Protein AF-A0A962FT05-F1 (afdb_monomer)

Sequence (101 aa):
MASALKILAFLLVAAIGAFVTPFLAQIGLASGFIPTDAGNPLTRQLIFWLGGGGWWVWIVCALAALLFFFIESRLRLLFLSLPFIGPLLYGLGVLFFFQGG

pLDDT: mean 82.46, std 9.72, range [46.56, 93.19]

Secondary structure (DSSP, 8-state):
-HHHHHHHHHHHHHHHHHHHHHHHHHHHHHTTSS---TT-HHHHHHHIIIIITHHHHHHHHHHHHGGGGT--STTHHHHHHHHHHHHHHHHHHHHHHHH--

Structure (mmCIF, N/CA/C/O backbone):
data_AF-A0A962FT05-F1
#
_entry.id   AF-A0A962FT05-F1
#
loop_
_atom_site.group_PDB
_atom_site.id
_atom_site.type_symbol
_atom_site.label_atom_id
_atom_site.label_alt_id
_atom_site.label_comp_id
_atom_site.label_asym_id
_atom_site.label_entity_id
_atom_site.label_seq_id
_atom_site.pdbx_PDB_ins_code
_atom_site.Cartn_x
_atom_site.Cartn_y
_atom_site.Cartn_z
_atom_site.occupancy
_atom_site.B_iso_or_equiv
_atom_site.auth_seq_id
_atom_site.auth_comp_id
_atom_site.auth_asym_id
_atom_site.auth_atom_id
_atom_site.pdbx_PDB_model_num
ATOM 1 N N . MET A 1 1 ? -7.676 1.995 27.236 1.00 54.31 1 MET A N 1
ATOM 2 C CA . MET A 1 1 ? -6.532 1.313 26.579 1.00 54.31 1 MET A CA 1
ATOM 3 C C . MET A 1 1 ? -6.888 0.677 25.229 1.00 54.31 1 MET A C 1
ATOM 5 O O . MET A 1 1 ? -6.104 0.831 24.303 1.00 54.31 1 MET A O 1
ATOM 9 N N . ALA A 1 2 ? -8.061 0.049 25.050 1.00 61.34 2 ALA A N 1
ATOM 10 C CA . ALA A 1 2 ? -8.438 -0.609 23.785 1.00 61.34 2 ALA A CA 1
ATOM 11 C C . ALA A 1 2 ? -8.471 0.308 22.536 1.00 61.34 2 ALA A C 1
ATOM 13 O O . ALA A 1 2 ? -8.167 -0.148 21.437 1.00 61.34 2 ALA A O 1
ATOM 14 N N . SER A 1 3 ? -8.795 1.598 22.682 1.00 77.38 3 SER A N 1
ATOM 15 C CA . SER A 1 3 ? -8.860 2.538 21.548 1.00 77.38 3 SER A CA 1
ATOM 16 C C . SER A 1 3 ? -7.484 2.938 21.005 1.00 77.38 3 SER A C 1
ATOM 18 O O . SER A 1 3 ? -7.331 3.080 19.797 1.00 77.38 3 SER A O 1
ATOM 20 N N . ALA A 1 4 ? -6.466 3.047 21.866 1.00 84.88 4 ALA A N 1
ATOM 21 C CA . ALA A 1 4 ? -5.106 3.391 21.444 1.00 84.88 4 ALA A CA 1
ATOM 22 C C . ALA A 1 4 ? -4.500 2.299 20.552 1.00 84.88 4 ALA A C 1
ATOM 24 O O . ALA A 1 4 ? -3.879 2.596 19.538 1.00 84.88 4 ALA A O 1
ATOM 25 N N . LEU A 1 5 ? -4.758 1.030 20.881 1.00 87.00 5 LEU A N 1
ATOM 26 C CA . LEU A 1 5 ? -4.278 -0.111 20.102 1.00 87.00 5 LEU A CA 1
ATOM 27 C C . LEU A 1 5 ? -4.936 -0.183 18.712 1.00 87.00 5 LEU A C 1
ATOM 29 O O . LEU A 1 5 ? -4.272 -0.508 17.734 1.00 87.00 5 LEU A O 1
ATOM 33 N N . LYS A 1 6 ? -6.224 0.179 18.609 1.00 84.62 6 LYS A N 1
ATOM 34 C CA . LYS A 1 6 ? -6.941 0.286 17.324 1.00 84.62 6 LYS A CA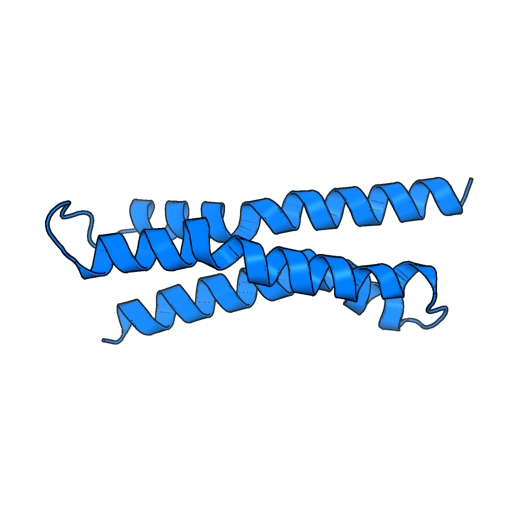 1
ATOM 35 C C . LYS A 1 6 ? -6.371 1.397 16.442 1.00 84.62 6 LYS A C 1
ATOM 37 O O . LYS A 1 6 ? -6.179 1.183 15.250 1.00 84.62 6 LYS A O 1
ATOM 42 N N . ILE A 1 7 ? -6.086 2.559 17.032 1.00 90.06 7 ILE A N 1
ATOM 43 C CA . ILE A 1 7 ? -5.469 3.688 16.324 1.00 90.06 7 ILE A CA 1
ATOM 44 C C . ILE A 1 7 ? -4.070 3.303 15.843 1.00 90.06 7 ILE A C 1
ATOM 46 O O . ILE A 1 7 ? -3.759 3.501 14.674 1.00 90.06 7 ILE A O 1
ATOM 50 N N . LEU A 1 8 ? -3.257 2.689 16.707 1.00 91.81 8 LEU A N 1
ATOM 51 C CA . LEU A 1 8 ? -1.918 2.224 16.347 1.00 91.81 8 LEU A CA 1
ATOM 52 C C . LEU A 1 8 ? -1.965 1.211 15.192 1.00 91.81 8 LEU A C 1
ATOM 54 O O . LEU A 1 8 ? -1.211 1.348 14.235 1.00 91.81 8 LEU A O 1
ATOM 58 N N . ALA A 1 9 ? -2.870 0.229 15.256 1.00 88.81 9 ALA A N 1
ATOM 59 C CA . ALA A 1 9 ? -3.037 -0.764 14.198 1.00 88.81 9 ALA A CA 1
ATOM 60 C C . ALA A 1 9 ? -3.441 -0.117 12.865 1.00 88.81 9 ALA A C 1
ATOM 62 O O . ALA A 1 9 ? -2.861 -0.437 11.831 1.00 88.81 9 ALA A O 1
ATOM 63 N N . PHE A 1 10 ? -4.389 0.825 12.888 1.00 91.44 10 PHE A N 1
ATOM 64 C CA . PHE A 1 10 ? -4.788 1.579 11.700 1.00 91.44 10 PHE A CA 1
ATOM 65 C C . PHE A 1 10 ? -3.622 2.379 11.113 1.00 91.44 10 PHE A C 1
ATOM 67 O O . PHE A 1 10 ? -3.345 2.260 9.923 1.00 91.44 10 PHE A O 1
ATOM 74 N N . LEU A 1 11 ? -2.911 3.151 11.943 1.00 91.81 11 LEU A N 1
ATOM 75 C CA . LEU A 1 11 ? -1.776 3.963 11.500 1.00 91.81 11 LEU A CA 1
ATOM 76 C C . LEU A 1 11 ? -0.662 3.099 10.912 1.00 91.81 11 LEU A C 1
ATOM 78 O O . LEU A 1 11 ? -0.095 3.457 9.886 1.00 91.81 11 LEU A O 1
ATOM 82 N N . LEU A 1 12 ? -0.376 1.951 11.527 1.00 92.56 12 LEU A N 1
ATOM 83 C CA . LEU A 1 12 ? 0.648 1.028 11.054 1.00 92.56 12 LEU A CA 1
ATOM 84 C C . LEU A 1 12 ? 0.271 0.426 9.696 1.00 92.56 12 LEU A C 1
ATOM 86 O O . LEU A 1 12 ? 1.087 0.444 8.778 1.00 92.56 12 LEU A O 1
ATOM 90 N N . VAL A 1 13 ? -0.968 -0.048 9.527 1.00 91.00 13 VAL A N 1
ATOM 91 C CA . VAL A 1 13 ? -1.405 -0.616 8.241 1.00 91.00 13 VAL A CA 1
ATOM 92 C C . VAL A 1 13 ? -1.511 0.460 7.158 1.00 91.00 13 VAL A C 1
ATOM 94 O O . VAL A 1 13 ? -1.093 0.222 6.027 1.00 91.00 13 VAL A O 1
ATOM 97 N N . ALA A 1 14 ? -1.994 1.658 7.495 1.00 89.62 14 ALA A N 1
ATOM 98 C CA . ALA A 1 14 ? -2.027 2.788 6.572 1.00 89.62 14 ALA A CA 1
ATOM 99 C C . ALA A 1 14 ? -0.614 3.216 6.146 1.00 89.62 14 ALA A C 1
ATOM 101 O O . ALA A 1 14 ? -0.387 3.437 4.957 1.00 89.62 14 ALA A O 1
ATOM 102 N N . ALA A 1 15 ? 0.340 3.278 7.080 1.00 90.00 15 ALA A N 1
ATOM 103 C CA . ALA A 1 15 ? 1.727 3.619 6.783 1.00 90.00 15 ALA A CA 1
ATOM 104 C C . ALA A 1 15 ? 2.379 2.572 5.874 1.00 90.00 15 ALA A C 1
ATOM 106 O O . ALA A 1 15 ? 2.934 2.939 4.845 1.00 90.00 15 ALA A O 1
ATOM 107 N N . ILE A 1 16 ? 2.256 1.277 6.193 1.00 90.62 16 ILE A N 1
ATOM 108 C CA . ILE A 1 16 ? 2.776 0.196 5.336 1.00 90.62 16 ILE A CA 1
ATOM 109 C C . ILE A 1 16 ? 2.135 0.271 3.947 1.00 90.62 16 ILE A C 1
ATOM 111 O O . ILE A 1 16 ? 2.840 0.213 2.942 1.00 90.62 16 ILE A O 1
ATOM 115 N N . GLY A 1 17 ? 0.814 0.460 3.897 1.00 88.00 17 GLY A N 1
ATOM 116 C CA . GLY A 1 17 ? 0.036 0.610 2.672 1.00 88.00 17 GLY A CA 1
ATOM 117 C C . GLY A 1 17 ? 0.557 1.689 1.723 1.00 88.00 17 GLY A C 1
ATOM 118 O O . GLY A 1 17 ? 0.602 1.471 0.514 1.00 88.00 17 GLY A O 1
ATOM 119 N N . ALA A 1 18 ? 1.015 2.822 2.266 1.00 88.44 18 ALA A N 1
ATOM 120 C CA . ALA A 1 18 ? 1.542 3.939 1.479 1.00 88.44 18 ALA A CA 1
ATOM 121 C C . ALA A 1 18 ? 2.824 3.574 0.710 1.00 88.44 18 ALA A C 1
ATOM 123 O O . ALA A 1 18 ? 3.093 4.125 -0.356 1.00 88.44 18 ALA A O 1
ATOM 124 N N . PHE A 1 19 ? 3.608 2.624 1.228 1.00 88.44 19 PHE A N 1
ATOM 125 C CA . PHE A 1 19 ? 4.857 2.185 0.607 1.00 88.44 19 PHE A CA 1
ATOM 126 C C . PHE A 1 19 ? 4.689 0.991 -0.333 1.00 88.44 19 PHE A C 1
ATOM 128 O O . PHE A 1 19 ? 5.639 0.652 -1.035 1.00 88.44 19 PHE A O 1
ATOM 135 N N . VAL A 1 20 ? 3.503 0.380 -0.413 1.00 89.56 20 VAL A N 1
ATOM 136 C CA . VAL A 1 20 ? 3.280 -0.815 -1.241 1.00 89.56 20 VAL A CA 1
ATOM 137 C C . VAL A 1 20 ? 3.520 -0.536 -2.725 1.00 89.56 20 VAL A C 1
ATOM 139 O O . VAL A 1 20 ? 4.289 -1.255 -3.361 1.00 89.56 20 VAL A O 1
ATOM 142 N N . THR A 1 21 ? 2.910 0.507 -3.296 1.00 86.00 21 THR A N 1
ATOM 143 C CA . THR A 1 21 ? 3.054 0.789 -4.735 1.00 86.00 21 THR A CA 1
ATOM 144 C C . THR A 1 21 ? 4.455 1.279 -5.123 1.00 86.00 21 THR A C 1
ATOM 146 O O . THR A 1 21 ? 4.981 0.760 -6.111 1.00 86.00 21 THR A O 1
ATOM 149 N N . PRO A 1 22 ? 5.139 2.160 -4.354 1.00 84.44 22 PRO A N 1
ATOM 150 C CA . PRO A 1 22 ? 6.551 2.457 -4.596 1.00 84.44 22 PRO A CA 1
ATOM 151 C C . PRO A 1 22 ? 7.444 1.218 -4.496 1.00 84.44 22 PRO A C 1
ATOM 153 O O . PRO A 1 22 ? 8.346 1.045 -5.312 1.00 84.44 22 PRO A O 1
ATOM 156 N N . PHE A 1 23 ? 7.196 0.342 -3.519 1.00 86.88 23 PHE A N 1
ATOM 157 C CA . PHE A 1 23 ? 7.995 -0.865 -3.326 1.00 86.88 23 PHE A CA 1
ATOM 158 C C . PHE A 1 23 ? 7.841 -1.847 -4.494 1.00 86.88 23 PHE A C 1
ATOM 160 O O . PHE A 1 23 ? 8.838 -2.366 -4.994 1.00 86.88 23 PHE A O 1
ATOM 167 N N . LEU A 1 24 ? 6.620 -2.035 -5.004 1.00 85.81 24 LEU A N 1
ATOM 168 C CA . LEU A 1 24 ? 6.374 -2.836 -6.208 1.00 85.81 24 LEU A CA 1
ATOM 169 C C . LEU A 1 24 ? 7.057 -2.259 -7.452 1.00 85.81 24 LEU A C 1
ATOM 171 O O . LEU A 1 24 ? 7.584 -3.024 -8.256 1.00 85.81 24 LEU A O 1
ATOM 175 N N . ALA A 1 25 ? 7.100 -0.932 -7.599 1.00 80.88 25 ALA A N 1
ATOM 176 C CA . ALA A 1 25 ? 7.839 -0.298 -8.690 1.00 80.88 25 ALA A CA 1
ATOM 177 C C . ALA A 1 25 ? 9.337 -0.627 -8.622 1.00 80.88 25 ALA A C 1
ATOM 179 O O . ALA A 1 25 ? 9.937 -0.986 -9.633 1.00 80.88 25 ALA A O 1
ATOM 180 N N . GLN A 1 26 ? 9.928 -0.563 -7.424 1.00 83.25 26 GLN A N 1
ATOM 181 C CA . GLN A 1 26 ? 11.334 -0.918 -7.215 1.00 83.25 26 GLN A CA 1
ATOM 182 C C . GLN A 1 26 ? 11.598 -2.398 -7.507 1.00 83.25 26 GLN A C 1
ATOM 184 O O . GLN A 1 26 ? 12.581 -2.721 -8.169 1.00 83.25 26 GLN A O 1
ATOM 189 N N . ILE A 1 27 ? 10.700 -3.297 -7.084 1.00 84.44 27 ILE A N 1
ATOM 190 C CA . ILE A 1 27 ? 10.794 -4.726 -7.416 1.00 84.44 27 ILE A CA 1
ATOM 191 C C . ILE A 1 27 ? 10.724 -4.933 -8.929 1.00 84.44 27 ILE A C 1
ATOM 193 O O . ILE A 1 27 ? 11.545 -5.666 -9.475 1.00 84.44 27 ILE A O 1
ATOM 197 N N . GLY A 1 28 ? 9.780 -4.292 -9.622 1.00 79.69 28 GLY A N 1
ATOM 198 C CA . GLY A 1 28 ? 9.645 -4.415 -11.074 1.00 79.69 28 GLY A CA 1
ATOM 199 C C . GLY A 1 28 ? 10.895 -3.943 -11.828 1.00 79.69 28 GLY A C 1
ATOM 200 O O . GLY A 1 28 ? 11.301 -4.575 -12.800 1.00 79.69 28 GLY A O 1
ATOM 201 N N . LEU A 1 29 ? 11.543 -2.875 -11.348 1.00 78.00 29 LEU A N 1
ATOM 202 C CA . LEU A 1 29 ? 12.785 -2.353 -11.925 1.00 78.00 29 LEU A CA 1
ATOM 203 C C . LEU A 1 29 ? 13.963 -3.296 -11.650 1.00 78.00 29 LEU A C 1
ATOM 205 O O . LEU A 1 29 ? 14.722 -3.616 -12.559 1.00 78.00 29 LEU A O 1
ATOM 209 N N . ALA A 1 30 ? 14.097 -3.777 -10.412 1.00 81.50 30 ALA A N 1
ATOM 210 C CA . ALA A 1 30 ? 15.194 -4.657 -10.006 1.00 81.50 30 ALA A CA 1
ATOM 211 C C . ALA A 1 30 ? 15.098 -6.067 -10.613 1.00 81.50 30 ALA A C 1
ATOM 213 O O . ALA A 1 30 ? 16.117 -6.692 -10.890 1.00 81.50 30 ALA A O 1
ATOM 214 N N . SER A 1 31 ? 13.881 -6.572 -10.822 1.00 80.88 31 SER A N 1
ATOM 215 C CA . SER A 1 31 ? 13.632 -7.892 -11.419 1.00 80.88 31 SER A CA 1
ATOM 216 C C . SER A 1 31 ? 13.734 -7.905 -12.947 1.00 80.88 31 SER A C 1
ATOM 218 O O . SER A 1 31 ? 13.634 -8.972 -13.546 1.00 80.88 31 SER A O 1
ATOM 220 N N . GLY A 1 32 ? 13.913 -6.742 -13.586 1.00 73.50 32 GLY A N 1
ATOM 221 C CA . GLY A 1 32 ? 13.916 -6.619 -15.045 1.00 73.50 32 GLY A CA 1
ATOM 222 C C . GLY A 1 32 ? 12.531 -6.763 -15.687 1.00 73.50 32 GLY A C 1
ATOM 223 O O . GLY A 1 32 ? 12.439 -6.839 -16.908 1.00 73.50 32 GLY A O 1
ATOM 224 N N . PHE A 1 33 ? 11.455 -6.780 -14.890 1.00 71.88 33 PHE A N 1
ATOM 225 C CA . PHE A 1 33 ? 10.073 -6.749 -15.389 1.00 71.88 33 PHE A CA 1
ATOM 226 C C . PHE A 1 33 ? 9.739 -5.429 -16.093 1.00 71.88 33 PHE A C 1
ATOM 228 O O . PHE A 1 33 ? 8.898 -5.401 -16.985 1.00 71.88 33 PHE A O 1
ATOM 235 N N . ILE A 1 34 ? 10.379 -4.334 -15.678 1.00 69.31 34 ILE A N 1
ATOM 236 C CA . ILE A 1 34 ? 10.217 -3.009 -16.275 1.00 69.31 34 ILE A CA 1
ATOM 237 C C . ILE A 1 34 ? 11.493 -2.692 -17.067 1.00 69.31 34 ILE A C 1
ATOM 239 O O . ILE A 1 34 ? 12.569 -2.671 -16.465 1.00 69.31 34 ILE A O 1
ATOM 243 N N . PRO A 1 35 ? 11.413 -2.399 -18.379 1.00 65.50 35 PRO A N 1
ATOM 244 C CA . PRO A 1 35 ? 12.589 -2.018 -19.155 1.00 65.50 35 PRO A CA 1
ATOM 245 C C . PRO A 1 35 ? 13.215 -0.740 -18.581 1.00 65.50 35 PRO A C 1
ATOM 247 O O . PRO A 1 35 ? 12.544 0.276 -18.400 1.00 65.50 35 PRO A O 1
ATOM 250 N N . THR A 1 36 ? 14.514 -0.782 -18.289 1.00 66.31 36 THR A N 1
ATOM 251 C CA . THR A 1 36 ? 15.264 0.322 -17.660 1.00 66.31 36 THR A CA 1
ATOM 252 C C . THR A 1 36 ? 15.768 1.371 -18.651 1.00 66.31 36 THR A C 1
ATOM 254 O O . THR A 1 36 ? 16.463 2.308 -18.258 1.00 66.31 36 THR A O 1
ATOM 257 N N . ASP A 1 37 ? 15.420 1.245 -19.932 1.00 69.44 37 ASP A N 1
ATOM 258 C CA . ASP A 1 37 ? 15.830 2.194 -20.960 1.00 69.44 37 ASP A CA 1
ATOM 259 C C . ASP A 1 37 ? 15.182 3.559 -20.699 1.00 69.44 37 ASP A C 1
ATOM 261 O O . ASP A 1 37 ? 13.989 3.766 -20.915 1.00 69.44 37 ASP A O 1
ATOM 265 N N . ALA A 1 38 ? 15.986 4.525 -20.247 1.00 57.12 38 ALA A N 1
ATOM 266 C CA . ALA A 1 38 ? 15.549 5.869 -19.847 1.00 57.12 38 ALA A CA 1
ATOM 267 C C . ALA A 1 38 ? 14.850 6.683 -20.966 1.00 57.12 38 ALA A C 1
ATOM 269 O O . ALA A 1 38 ? 14.255 7.741 -20.708 1.00 57.12 38 ALA A O 1
ATOM 270 N N . GLY A 1 39 ? 14.915 6.192 -22.209 1.00 61.91 39 GLY A N 1
ATOM 271 C CA . GLY A 1 39 ? 14.227 6.731 -23.380 1.00 61.91 39 GLY A CA 1
ATOM 272 C C . GLY A 1 39 ? 12.869 6.092 -23.686 1.00 61.91 39 GLY A C 1
ATOM 273 O O . GLY A 1 39 ? 12.158 6.613 -24.542 1.00 61.91 39 GLY A O 1
ATOM 274 N N . ASN A 1 40 ? 12.482 5.003 -23.013 1.00 70.69 40 ASN A N 1
ATOM 275 C CA . ASN A 1 40 ? 11.235 4.313 -23.318 1.00 70.69 40 ASN A CA 1
ATOM 276 C C . ASN A 1 40 ? 10.035 5.039 -22.664 1.00 70.69 40 ASN A C 1
ATOM 278 O O . ASN A 1 40 ? 9.975 5.160 -21.433 1.00 70.69 40 ASN A O 1
ATOM 282 N N . PRO A 1 41 ? 9.061 5.538 -23.452 1.00 73.12 41 PRO A N 1
ATOM 283 C CA . PRO 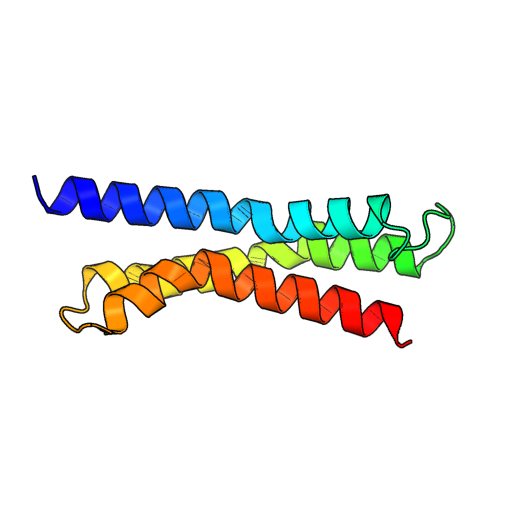A 1 41 ? 7.873 6.200 -22.915 1.00 73.12 41 PRO A CA 1
ATOM 284 C C . PRO A 1 41 ? 7.045 5.294 -21.986 1.00 73.12 41 PRO A C 1
ATOM 286 O O . PRO A 1 41 ? 6.427 5.811 -21.052 1.00 73.12 41 PRO A O 1
ATOM 289 N N . LEU A 1 42 ? 7.088 3.967 -22.172 1.00 72.19 42 LEU A N 1
ATOM 290 C CA . LEU A 1 42 ? 6.423 2.993 -21.295 1.00 72.19 42 LEU A CA 1
ATOM 291 C C . LEU A 1 42 ? 6.970 3.035 -19.866 1.00 72.19 42 LEU A C 1
ATOM 293 O O . LEU A 1 42 ? 6.198 3.113 -18.914 1.00 72.19 42 LEU A O 1
ATOM 297 N N . THR A 1 43 ? 8.292 3.077 -19.700 1.00 72.12 43 THR A N 1
ATOM 298 C CA . THR A 1 43 ? 8.945 3.128 -18.383 1.00 72.12 43 THR A CA 1
ATOM 299 C C . THR A 1 43 ? 8.560 4.391 -17.614 1.00 72.12 43 THR A C 1
ATOM 301 O O . THR A 1 43 ? 8.284 4.337 -16.415 1.00 72.12 43 THR A O 1
ATOM 304 N N . ARG A 1 44 ? 8.469 5.537 -18.305 1.00 76.06 44 ARG A N 1
ATOM 305 C CA . ARG A 1 44 ? 8.044 6.808 -17.690 1.00 76.06 44 ARG A CA 1
ATOM 306 C C . ARG A 1 44 ? 6.588 6.775 -17.246 1.00 76.06 44 ARG A C 1
ATOM 308 O O . ARG A 1 44 ? 6.284 7.229 -16.143 1.00 76.06 44 ARG A O 1
ATOM 315 N N . GLN A 1 45 ? 5.699 6.235 -18.080 1.00 78.44 45 GLN A N 1
ATOM 316 C CA . GLN A 1 45 ? 4.296 6.068 -17.706 1.00 78.44 45 GLN A CA 1
ATOM 317 C C . GLN A 1 45 ? 4.161 5.121 -16.516 1.00 78.44 45 GLN A C 1
ATOM 319 O O . GLN A 1 45 ? 3.439 5.425 -15.574 1.00 78.44 45 GLN A O 1
ATOM 324 N N . LEU A 1 46 ? 4.902 4.018 -16.498 1.00 75.06 46 LEU A N 1
ATOM 325 C CA . LEU A 1 46 ? 4.814 3.027 -15.436 1.00 75.06 46 LEU A CA 1
ATOM 326 C C . LEU A 1 46 ? 5.301 3.565 -14.078 1.00 75.06 46 LEU A C 1
ATOM 328 O O . LEU A 1 46 ? 4.632 3.369 -13.062 1.00 75.06 46 LEU A O 1
ATOM 332 N N . ILE A 1 47 ? 6.399 4.332 -14.061 1.00 76.88 47 ILE A N 1
ATOM 333 C CA . ILE A 1 47 ? 6.852 5.064 -12.864 1.00 76.88 47 ILE A CA 1
ATOM 334 C C . ILE A 1 47 ? 5.794 6.084 -12.420 1.00 76.88 47 ILE A C 1
ATOM 336 O O . ILE A 1 47 ? 5.541 6.226 -11.223 1.00 76.88 47 ILE A O 1
ATOM 340 N N . PHE A 1 48 ? 5.140 6.770 -13.362 1.00 81.69 48 PHE A N 1
ATOM 341 C CA . PHE A 1 48 ? 4.055 7.693 -13.039 1.00 81.69 48 PHE A CA 1
ATOM 342 C C . PHE A 1 48 ? 2.857 6.967 -12.410 1.00 81.69 48 PHE A C 1
ATOM 344 O O . PHE A 1 48 ? 2.374 7.417 -11.376 1.00 81.69 48 PHE A O 1
ATOM 351 N N . TRP A 1 49 ? 2.417 5.829 -12.957 1.00 78.81 49 TRP A N 1
ATOM 352 C CA . TRP A 1 49 ? 1.265 5.065 -12.458 1.00 78.81 49 TRP A CA 1
ATOM 353 C C . TRP A 1 49 ? 1.517 4.382 -11.107 1.00 78.81 49 TRP A C 1
ATOM 355 O O . TRP A 1 49 ? 0.617 4.382 -10.265 1.00 78.81 49 TRP A O 1
ATOM 365 N N . LEU A 1 50 ? 2.715 3.834 -10.868 1.00 77.94 50 LEU A N 1
ATOM 366 C CA . LEU A 1 50 ? 3.057 3.170 -9.599 1.00 77.94 50 LEU A CA 1
ATOM 367 C C . LEU A 1 50 ? 3.546 4.145 -8.518 1.00 77.94 50 LEU A C 1
ATOM 369 O O . LEU A 1 50 ? 3.256 3.956 -7.336 1.00 77.94 50 LEU A O 1
ATOM 373 N N . GLY A 1 51 ? 4.273 5.189 -8.918 1.00 71.38 51 GLY A N 1
ATOM 374 C CA . GLY A 1 51 ? 4.78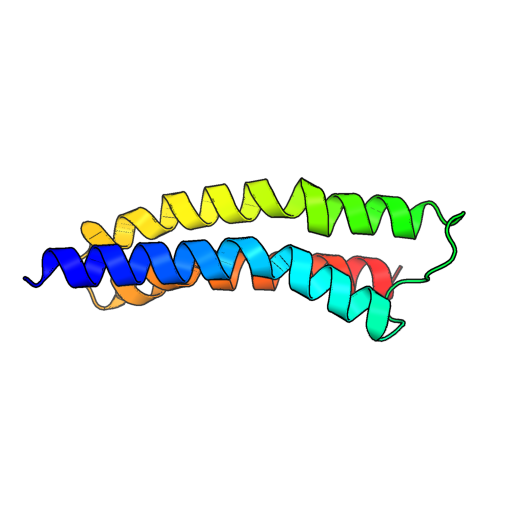1 6.225 -8.026 1.00 71.38 51 GLY A CA 1
ATOM 375 C C . GLY A 1 51 ? 3.712 7.263 -7.694 1.00 71.38 51 GLY A C 1
ATOM 376 O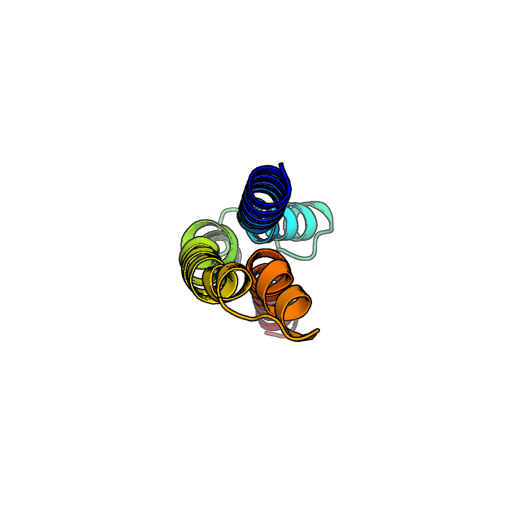 O . GLY A 1 51 ? 3.209 7.292 -6.578 1.00 71.38 51 GLY A O 1
ATOM 377 N N . GLY A 1 52 ? 3.357 8.116 -8.661 1.00 70.69 52 GLY A N 1
ATOM 378 C CA . GLY A 1 52 ? 2.415 9.230 -8.474 1.00 70.69 52 GLY A CA 1
ATOM 379 C C . GLY A 1 52 ? 0.942 8.805 -8.461 1.00 70.69 52 GLY A C 1
ATOM 380 O O . GLY A 1 52 ? 0.167 9.258 -7.622 1.00 70.69 52 GLY A O 1
ATOM 381 N N . GLY A 1 53 ? 0.567 7.888 -9.352 1.00 69.38 53 GLY A N 1
ATOM 382 C CA . GLY A 1 53 ? -0.780 7.339 -9.480 1.00 69.38 53 GLY A CA 1
ATOM 383 C C . GLY A 1 53 ? -1.153 6.361 -8.364 1.00 69.38 53 GLY A C 1
ATOM 384 O O . GLY A 1 53 ? -2.325 6.208 -8.064 1.00 69.38 53 GLY A O 1
ATOM 385 N N . GLY A 1 54 ? -0.199 5.738 -7.673 1.00 78.50 54 GLY A N 1
ATOM 386 C CA . GLY A 1 54 ? -0.519 4.833 -6.559 1.00 78.50 54 GLY A CA 1
ATOM 387 C C . GLY A 1 54 ? -1.122 5.545 -5.341 1.00 78.50 54 GLY A C 1
ATOM 388 O O . GLY A 1 54 ? -1.902 4.955 -4.591 1.00 78.50 54 GLY A O 1
ATOM 389 N N . TRP A 1 55 ? -0.820 6.836 -5.163 1.00 83.81 55 TRP A N 1
ATOM 390 C CA . TRP A 1 55 ? -1.226 7.598 -3.981 1.00 83.81 55 TRP A CA 1
ATOM 391 C C . TRP A 1 55 ? -2.736 7.759 -3.843 1.00 83.81 55 TRP A C 1
ATOM 393 O O . TRP A 1 55 ? -3.249 7.655 -2.732 1.00 83.81 55 TRP A O 1
ATOM 403 N N . TRP A 1 56 ? -3.469 7.979 -4.938 1.00 85.94 56 TRP A N 1
ATOM 404 C CA . TRP A 1 56 ? -4.924 8.141 -4.846 1.00 85.94 56 TRP A CA 1
ATOM 405 C C . TRP A 1 56 ? -5.606 6.833 -4.430 1.00 85.94 56 TRP A C 1
ATOM 407 O O . TRP A 1 56 ? -6.539 6.865 -3.630 1.00 85.94 56 TRP A O 1
ATOM 417 N N . VAL A 1 57 ? -5.100 5.683 -4.897 1.00 89.06 57 VAL A N 1
ATOM 418 C CA . VAL A 1 57 ? -5.603 4.356 -4.504 1.00 89.06 57 VAL A CA 1
ATOM 419 C C . VAL A 1 57 ? -5.408 4.154 -3.010 1.00 89.06 57 VAL A C 1
ATOM 421 O O . VAL A 1 57 ? -6.338 3.744 -2.313 1.00 89.06 57 VAL A O 1
ATOM 424 N N . TRP A 1 58 ? -4.219 4.493 -2.506 1.00 90.62 58 TRP A N 1
ATOM 425 C CA . TRP A 1 58 ? -3.935 4.449 -1.077 1.00 90.62 58 TRP A CA 1
ATOM 426 C C . TRP A 1 58 ? -4.867 5.369 -0.279 1.00 90.62 58 TRP A C 1
ATOM 428 O O . TRP A 1 58 ? -5.457 4.900 0.691 1.00 90.62 58 TRP A O 1
ATOM 438 N N . ILE A 1 59 ? -5.076 6.624 -0.702 1.00 90.75 59 ILE A N 1
ATOM 439 C CA . ILE A 1 59 ? -5.983 7.569 -0.019 1.00 90.75 59 ILE A CA 1
ATOM 440 C C . ILE A 1 59 ? -7.401 6.995 0.065 1.00 90.75 59 ILE A C 1
ATOM 442 O O . ILE A 1 59 ? -7.987 6.955 1.147 1.00 90.75 59 ILE A O 1
ATOM 446 N N . VAL A 1 60 ? -7.948 6.515 -1.055 1.00 92.19 60 VAL A N 1
ATOM 447 C CA . VAL A 1 60 ? -9.302 5.939 -1.102 1.00 92.19 60 VAL A CA 1
ATOM 448 C C . VAL A 1 60 ? -9.411 4.726 -0.173 1.00 92.19 60 VAL A C 1
ATOM 450 O O . VAL A 1 60 ? -10.370 4.611 0.592 1.00 92.19 60 VAL A O 1
ATOM 453 N N . CYS A 1 61 ? -8.403 3.851 -0.177 1.00 93.19 61 CYS A N 1
ATOM 454 C CA . CYS A 1 61 ? -8.378 2.668 0.680 1.00 93.19 61 CYS A CA 1
ATOM 455 C C . CYS A 1 61 ? -8.192 3.016 2.168 1.00 93.19 61 CYS A C 1
ATOM 457 O O . CYS A 1 61 ? -8.817 2.386 3.021 1.00 93.19 61 CYS A O 1
ATOM 459 N N . ALA A 1 62 ? -7.385 4.030 2.492 1.00 90.38 62 ALA A N 1
ATOM 460 C CA . ALA A 1 62 ? -7.196 4.545 3.848 1.00 90.38 62 ALA A CA 1
ATOM 461 C C . ALA A 1 62 ? -8.478 5.176 4.408 1.00 90.38 62 ALA A C 1
ATOM 463 O O . ALA A 1 62 ? -8.823 4.939 5.567 1.00 90.38 62 ALA A O 1
ATOM 464 N N . LEU A 1 63 ? -9.222 5.913 3.578 1.00 93.19 63 LEU A N 1
ATOM 465 C CA . LEU A 1 63 ? -10.529 6.456 3.949 1.00 93.19 63 LEU A CA 1
ATOM 466 C C . LEU A 1 63 ? -11.551 5.342 4.191 1.00 93.19 63 LEU A C 1
ATOM 468 O O . LEU A 1 63 ? -12.239 5.355 5.210 1.00 93.19 63 LEU A O 1
ATOM 472 N N . ALA A 1 64 ? -11.612 4.341 3.309 1.00 90.88 64 ALA A N 1
ATOM 473 C CA . ALA A 1 64 ? -12.489 3.186 3.499 1.00 90.88 64 ALA A CA 1
ATOM 474 C C . ALA A 1 64 ? -12.133 2.387 4.767 1.00 90.88 64 ALA A C 1
ATOM 476 O O . ALA A 1 64 ? -13.015 1.880 5.461 1.00 90.88 64 ALA A O 1
ATOM 477 N N . ALA A 1 65 ? -10.848 2.322 5.120 1.00 91.19 65 ALA A N 1
ATOM 478 C CA . ALA A 1 65 ? -10.377 1.653 6.326 1.00 91.19 65 ALA A CA 1
ATOM 479 C C . ALA A 1 65 ? -10.806 2.336 7.631 1.00 91.19 65 ALA A C 1
ATOM 481 O O . ALA A 1 65 ? -10.831 1.673 8.666 1.00 91.19 65 ALA A O 1
ATOM 482 N N . LEU A 1 66 ? -11.228 3.608 7.608 1.00 90.88 66 LEU A N 1
ATOM 483 C CA . LEU A 1 66 ? -11.801 4.274 8.787 1.00 90.88 66 LEU A CA 1
ATOM 484 C C . LEU A 1 66 ? -13.067 3.569 9.297 1.00 90.88 66 LEU A C 1
ATOM 486 O O . LEU A 1 66 ? -13.363 3.623 10.491 1.00 90.88 66 LEU A O 1
ATOM 490 N N . LEU A 1 67 ? -13.770 2.829 8.431 1.00 88.88 67 LEU A N 1
ATOM 491 C CA . LEU A 1 67 ? -14.912 1.996 8.820 1.00 88.88 67 LEU A CA 1
ATOM 492 C C . LEU A 1 67 ? -14.545 0.929 9.868 1.00 88.88 67 LEU A C 1
ATOM 494 O O . LEU A 1 67 ? -15.415 0.488 10.619 1.00 88.88 67 LEU A O 1
ATOM 498 N N . PHE A 1 68 ? -13.260 0.578 10.004 1.00 88.12 68 PHE A N 1
ATOM 499 C CA . PHE A 1 68 ? -12.743 -0.272 11.082 1.00 88.12 68 PHE A CA 1
ATOM 500 C C . PHE A 1 68 ? -13.119 0.224 12.489 1.00 88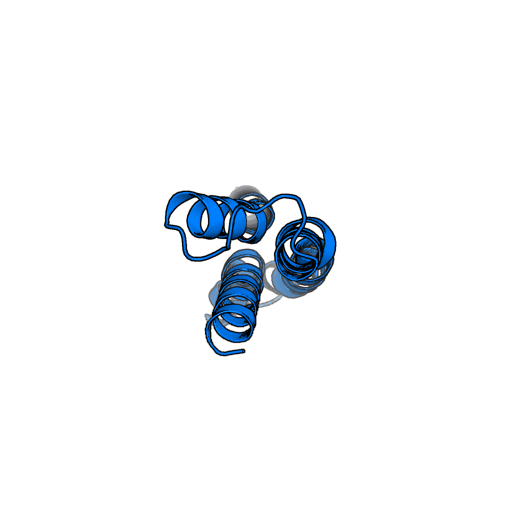.12 68 PHE A C 1
ATOM 502 O O . PHE A 1 68 ? -13.317 -0.592 13.392 1.00 88.12 68 PHE A O 1
ATOM 509 N N . PHE A 1 69 ? -13.223 1.542 12.692 1.00 87.44 69 PHE A N 1
ATOM 510 C CA . PHE A 1 69 ? -13.553 2.114 14.000 1.00 87.44 69 PHE A CA 1
ATOM 511 C C . PHE A 1 69 ? -15.038 1.999 14.351 1.00 87.44 69 PHE A C 1
ATOM 513 O O . PHE A 1 69 ? -15.370 1.954 15.534 1.00 87.44 69 PHE A O 1
ATOM 520 N N . PHE A 1 70 ? -15.907 1.924 13.342 1.00 88.31 70 PHE A N 1
ATOM 521 C CA . PHE A 1 70 ? -17.361 1.968 13.504 1.00 88.31 70 PHE A CA 1
ATOM 522 C C . PHE A 1 70 ? -18.019 0.585 13.410 1.00 88.31 70 PHE A C 1
ATOM 524 O O . PHE A 1 70 ? -19.105 0.382 13.942 1.00 88.31 70 PHE A O 1
ATOM 531 N N . ILE A 1 71 ? -17.371 -0.379 12.750 1.00 87.19 71 ILE A N 1
ATOM 532 C CA . ILE A 1 71 ? -17.919 -1.722 12.542 1.00 87.19 71 ILE A CA 1
ATOM 533 C C . ILE A 1 71 ? -17.502 -2.661 13.681 1.00 87.19 71 ILE A C 1
ATOM 535 O O . ILE A 1 71 ? -16.318 -2.915 13.914 1.00 87.19 71 ILE A O 1
ATOM 539 N N . GLU A 1 72 ? -18.488 -3.256 14.353 1.00 82.88 72 GLU A N 1
ATOM 540 C CA . GLU A 1 72 ? -18.255 -4.240 15.422 1.00 82.88 72 GLU A CA 1
ATOM 541 C C . GLU A 1 72 ? -18.129 -5.687 14.917 1.00 82.88 72 GLU A C 1
ATOM 543 O O . GLU A 1 72 ? -17.694 -6.574 15.652 1.00 82.88 72 GLU A O 1
ATOM 548 N N . SER A 1 73 ? -18.455 -5.939 13.647 1.00 86.06 73 SER A N 1
ATOM 549 C CA . SER A 1 73 ? -18.415 -7.280 13.061 1.00 86.06 73 SER A CA 1
ATOM 550 C C . SER A 1 73 ? -16.990 -7.757 12.746 1.00 86.06 73 SER A C 1
ATOM 552 O O . SER A 1 73 ? -16.033 -6.980 12.666 1.00 86.06 73 SER A O 1
ATOM 554 N N . ARG A 1 74 ? -16.845 -9.065 12.483 1.00 80.38 74 ARG A N 1
ATOM 555 C CA . ARG A 1 74 ? -15.582 -9.671 12.012 1.00 80.38 74 ARG A CA 1
ATOM 556 C C . ARG A 1 74 ? -15.069 -9.045 10.707 1.00 80.38 74 ARG A C 1
ATOM 558 O O . ARG A 1 74 ? -13.866 -9.069 10.464 1.00 80.38 74 ARG A O 1
ATOM 565 N N . LEU A 1 75 ? -15.952 -8.428 9.915 1.00 83.56 75 LEU A N 1
ATOM 566 C CA . LEU A 1 75 ? -15.593 -7.738 8.674 1.00 83.56 75 LEU A CA 1
ATOM 567 C C . LEU A 1 75 ? -14.708 -6.511 8.918 1.00 83.56 75 LEU A C 1
ATOM 569 O O . LEU A 1 75 ? -14.020 -6.085 7.998 1.00 83.56 75 LEU A O 1
ATOM 573 N N . ARG A 1 76 ? -14.642 -5.975 10.148 1.00 85.88 76 ARG A N 1
ATOM 574 C CA . ARG A 1 76 ? -13.769 -4.835 10.480 1.00 85.88 76 ARG A CA 1
ATOM 575 C C . ARG A 1 76 ? -12.304 -5.068 10.090 1.00 85.88 76 ARG A C 1
ATOM 577 O O . ARG A 1 76 ? -11.625 -4.134 9.683 1.00 85.88 76 ARG A O 1
ATOM 584 N N . LEU A 1 77 ? -11.816 -6.310 10.190 1.00 86.19 77 LEU A N 1
ATOM 585 C CA . LEU A 1 77 ? -10.433 -6.650 9.837 1.00 86.19 77 LEU A CA 1
ATOM 586 C C . LEU A 1 77 ? -10.180 -6.530 8.329 1.00 86.19 77 LEU A C 1
ATOM 588 O O . LEU A 1 77 ? -9.076 -6.169 7.932 1.00 86.19 77 LEU A O 1
ATOM 592 N N . LEU A 1 78 ? -11.206 -6.760 7.503 1.00 87.88 78 LEU A N 1
ATOM 593 C CA . LEU A 1 78 ? -11.120 -6.540 6.059 1.00 87.88 78 LEU A CA 1
ATOM 594 C C . LEU A 1 78 ? -10.911 -5.055 5.770 1.00 87.88 78 LEU A C 1
ATOM 596 O O . LEU A 1 78 ? -9.994 -4.705 5.031 1.00 87.88 78 LEU A O 1
ATOM 600 N N . PHE A 1 79 ? -11.679 -4.182 6.429 1.00 88.50 79 PHE A N 1
ATOM 601 C CA . PHE A 1 79 ? -11.506 -2.733 6.306 1.00 88.50 79 PHE A CA 1
ATOM 602 C C . PHE A 1 79 ? -10.127 -2.280 6.776 1.00 88.50 79 PHE A C 1
ATOM 604 O O . PHE A 1 79 ? -9.493 -1.484 6.094 1.00 88.50 79 PHE A O 1
ATOM 611 N N . LEU A 1 80 ? -9.618 -2.841 7.877 1.00 90.50 80 LEU A N 1
ATOM 612 C CA . LEU A 1 80 ? -8.263 -2.549 8.345 1.00 90.50 80 LEU A CA 1
ATOM 613 C C . LEU A 1 80 ? -7.200 -2.917 7.300 1.00 90.50 80 LEU A C 1
ATOM 615 O O . LEU A 1 80 ? -6.216 -2.202 7.178 1.00 90.50 80 LEU A O 1
ATOM 619 N N . SER A 1 81 ? -7.399 -3.999 6.542 1.00 89.56 81 SER A N 1
ATOM 620 C CA . SER A 1 81 ? -6.452 -4.467 5.520 1.00 89.56 81 SER A CA 1
ATOM 621 C C . SER A 1 81 ? -6.539 -3.739 4.171 1.00 89.56 81 SER A C 1
ATOM 623 O O . SER A 1 81 ? -5.609 -3.845 3.371 1.00 89.56 81 SER A O 1
ATOM 625 N N . LEU A 1 82 ? -7.607 -2.974 3.909 1.00 91.31 82 LEU A N 1
ATOM 626 C CA . LEU A 1 82 ? -7.802 -2.248 2.644 1.00 91.31 82 LEU A CA 1
ATOM 627 C C . LEU A 1 82 ? -6.628 -1.343 2.237 1.00 91.31 82 LEU A C 1
ATOM 629 O O . LEU A 1 82 ? -6.250 -1.399 1.066 1.00 91.31 82 LEU A O 1
ATOM 633 N N . PRO A 1 83 ? -6.008 -0.553 3.138 1.00 90.44 83 PRO A N 1
ATOM 634 C CA . PRO A 1 83 ? -4.902 0.337 2.783 1.00 90.44 83 PRO A CA 1
ATOM 635 C C . PRO A 1 83 ? -3.670 -0.423 2.299 1.00 90.44 83 PRO A C 1
ATOM 637 O O . PRO A 1 83 ? -2.805 0.173 1.675 1.00 90.44 83 PRO A O 1
ATOM 640 N N . PHE A 1 84 ? -3.588 -1.723 2.579 1.00 89.19 84 PHE A N 1
ATOM 641 C CA . PHE A 1 84 ? -2.530 -2.599 2.101 1.00 89.19 84 PHE A 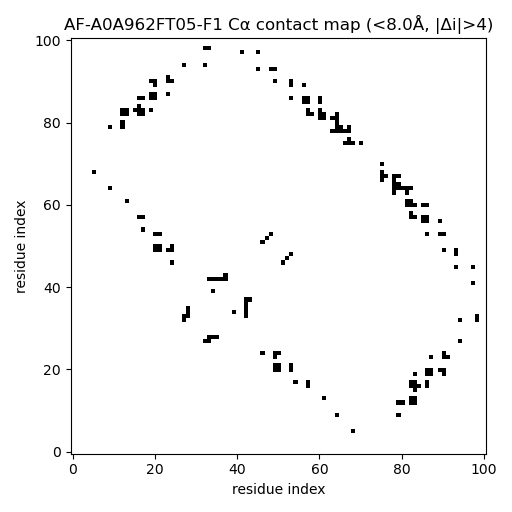CA 1
ATOM 642 C C . PHE A 1 84 ? -2.954 -3.364 0.841 1.00 89.19 84 PHE A C 1
ATOM 644 O O . PHE A 1 84 ? -2.277 -3.296 -0.183 1.00 89.19 84 PHE A O 1
ATOM 651 N N . ILE A 1 85 ? -4.094 -4.063 0.893 1.00 90.88 85 ILE A N 1
ATOM 652 C CA . ILE A 1 85 ? -4.557 -4.936 -0.196 1.00 90.88 85 ILE A CA 1
ATOM 653 C C . ILE A 1 85 ? -4.895 -4.130 -1.455 1.00 90.88 85 ILE A C 1
ATOM 655 O O . ILE A 1 85 ? -4.548 -4.554 -2.552 1.00 90.88 85 ILE A O 1
ATOM 659 N N . GLY A 1 86 ? -5.539 -2.968 -1.320 1.00 90.62 86 GLY A N 1
ATOM 660 C CA . GLY A 1 86 ? -5.919 -2.139 -2.466 1.00 90.62 86 GLY A CA 1
ATOM 661 C C . GLY A 1 86 ? -4.708 -1.678 -3.286 1.00 90.62 86 GLY A C 1
ATOM 662 O O . GLY A 1 86 ? -4.622 -2.017 -4.468 1.00 90.62 86 GLY A O 1
ATOM 663 N N . PRO A 1 87 ? -3.733 -0.977 -2.674 1.00 91.38 87 PRO A N 1
ATOM 664 C CA . PRO A 1 87 ? -2.496 -0.587 -3.351 1.00 91.38 87 PRO A CA 1
ATOM 665 C C . PRO A 1 87 ? -1.691 -1.774 -3.896 1.00 91.38 87 PRO A C 1
ATOM 667 O O . PRO A 1 87 ? -1.123 -1.670 -4.982 1.00 91.38 87 PRO A O 1
ATOM 670 N N . LEU A 1 88 ? -1.688 -2.919 -3.200 1.00 90.94 88 LEU A N 1
ATOM 671 C CA . LEU A 1 88 ? -1.045 -4.149 -3.678 1.00 90.94 88 LEU A CA 1
ATOM 672 C C . LEU A 1 88 ? -1.683 -4.651 -4.980 1.00 90.94 88 LEU A C 1
ATOM 674 O O . LEU A 1 88 ? -0.980 -4.871 -5.964 1.00 90.94 88 LEU A O 1
ATOM 678 N N . LEU A 1 89 ? -3.009 -4.806 -4.997 1.00 91.88 89 LEU A N 1
ATOM 679 C CA . LEU A 1 89 ? -3.750 -5.278 -6.169 1.00 91.88 89 LEU A CA 1
ATOM 680 C C . LEU A 1 89 ? -3.625 -4.311 -7.345 1.00 91.88 89 LEU A C 1
ATOM 682 O O . LEU A 1 89 ? -3.426 -4.748 -8.477 1.00 91.88 89 LEU A O 1
ATOM 686 N N . TYR A 1 90 ? -3.693 -3.007 -7.077 1.00 90.62 90 TYR A N 1
ATOM 687 C CA . TYR A 1 90 ? -3.470 -1.987 -8.092 1.00 90.62 90 TYR A CA 1
ATOM 688 C C . TYR A 1 90 ? -2.058 -2.079 -8.680 1.00 90.62 90 TYR A C 1
ATOM 690 O O . TYR A 1 90 ? -1.908 -2.140 -9.898 1.00 90.62 90 TYR A O 1
ATOM 698 N N . GLY A 1 91 ? -1.027 -2.145 -7.832 1.00 87.69 91 GLY A N 1
ATOM 699 C CA . GLY A 1 91 ? 0.357 -2.225 -8.293 1.00 87.69 91 GLY A CA 1
ATOM 700 C C . GLY A 1 91 ? 0.629 -3.482 -9.121 1.00 87.69 91 GLY A C 1
ATOM 701 O O . GLY A 1 91 ? 1.258 -3.393 -10.172 1.00 87.69 91 GLY A O 1
ATOM 702 N N . LEU A 1 92 ? 0.094 -4.634 -8.705 1.00 88.75 92 LEU A N 1
ATOM 703 C CA . LEU A 1 92 ? 0.173 -5.871 -9.487 1.00 88.75 92 LEU A CA 1
ATOM 704 C C . LEU A 1 92 ? -0.569 -5.748 -10.822 1.00 88.75 92 LEU A C 1
ATOM 706 O O . LEU A 1 92 ? -0.023 -6.129 -11.852 1.00 88.75 92 LEU A O 1
ATOM 710 N N . GLY A 1 93 ? -1.781 -5.186 -10.826 1.00 88.75 93 GLY A N 1
ATOM 711 C CA . GLY A 1 93 ? -2.561 -4.982 -12.048 1.00 88.75 93 GLY A CA 1
ATOM 712 C C . GLY A 1 93 ? -1.843 -4.094 -13.064 1.00 88.75 93 GLY A C 1
ATOM 713 O O . GLY A 1 93 ? -1.802 -4.424 -14.247 1.00 88.75 93 GLY A O 1
ATOM 714 N N . VAL A 1 94 ? -1.211 -3.014 -12.595 1.00 85.56 94 VAL A N 1
ATOM 715 C CA . VAL A 1 94 ? -0.373 -2.146 -13.432 1.00 85.56 94 VAL A CA 1
ATOM 716 C C . VAL A 1 94 ? 0.818 -2.928 -13.993 1.00 85.56 94 VA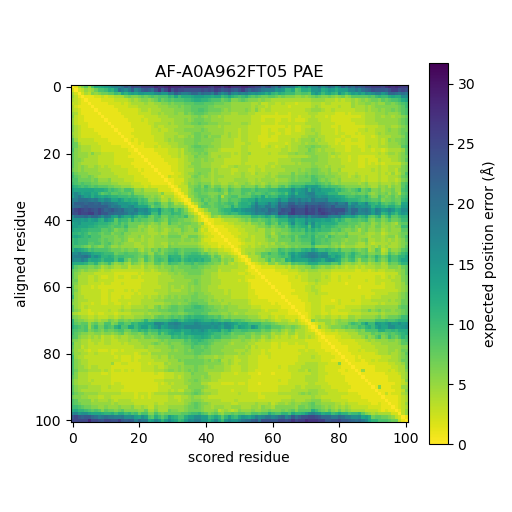L A C 1
ATOM 718 O O . VAL A 1 94 ? 1.048 -2.889 -15.198 1.00 85.56 94 VAL A O 1
ATOM 721 N N . LEU A 1 95 ? 1.542 -3.688 -13.165 1.00 83.12 95 LEU A N 1
ATOM 722 C CA . LEU A 1 95 ? 2.676 -4.497 -13.634 1.00 83.12 95 LEU A CA 1
ATOM 723 C C . LEU A 1 95 ? 2.264 -5.526 -14.701 1.00 83.12 95 LEU A C 1
ATOM 725 O O . LEU A 1 95 ? 2.929 -5.624 -15.728 1.00 83.12 95 LEU A O 1
ATOM 729 N N . PHE A 1 96 ? 1.154 -6.244 -14.504 1.00 84.12 96 PHE A N 1
ATOM 730 C CA . PHE A 1 96 ? 0.651 -7.210 -15.488 1.00 84.12 96 PHE A CA 1
ATOM 731 C C . PHE A 1 96 ? 0.196 -6.548 -16.791 1.00 84.12 96 PHE A C 1
ATOM 733 O O . PHE A 1 96 ? 0.487 -7.067 -17.868 1.00 84.12 96 PHE A O 1
ATOM 740 N N . PHE A 1 97 ? -0.489 -5.403 -16.707 1.00 81.38 97 PHE A N 1
ATOM 741 C CA . PHE A 1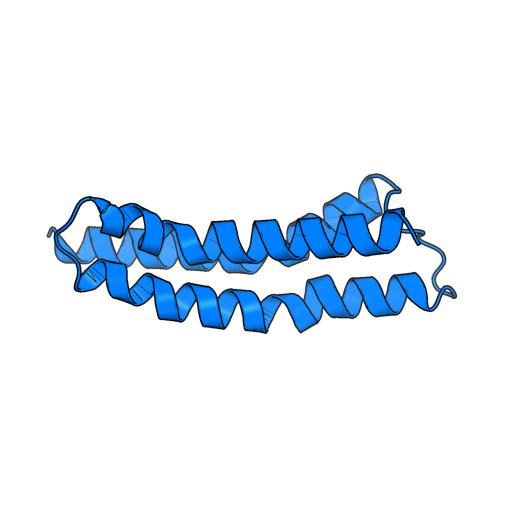 97 ? -0.941 -4.661 -17.886 1.00 81.38 97 PHE A CA 1
ATOM 742 C C . PHE A 1 97 ? 0.229 -4.271 -18.794 1.00 81.38 97 PHE A C 1
ATOM 744 O O . PHE A 1 97 ? 0.139 -4.407 -20.009 1.00 81.38 97 PHE A O 1
ATOM 751 N N . PHE A 1 98 ? 1.341 -3.832 -18.203 1.00 73.31 98 PHE A N 1
ATOM 752 C CA . PHE A 1 98 ? 2.518 -3.400 -18.953 1.00 73.31 98 PHE A CA 1
ATOM 753 C C . PHE A 1 98 ? 3.481 -4.536 -19.339 1.00 73.31 98 PHE A C 1
ATOM 755 O O . PHE A 1 98 ? 4.342 -4.318 -20.183 1.00 73.31 98 PHE A O 1
ATOM 762 N N . GLN A 1 99 ? 3.345 -5.734 -18.761 1.00 69.50 99 GLN A N 1
ATOM 763 C CA . GLN A 1 99 ? 4.108 -6.920 -19.171 1.00 69.50 99 GLN A CA 1
ATOM 764 C C . GLN A 1 99 ? 3.489 -7.629 -20.390 1.00 69.50 99 GLN A C 1
ATOM 766 O O . GLN A 1 99 ? 4.207 -8.257 -21.164 1.00 69.50 99 GLN A O 1
ATOM 771 N N . GLY A 1 100 ? 2.160 -7.584 -20.538 1.00 57.59 100 GLY A N 1
ATOM 772 C CA . GLY A 1 100 ? 1.430 -8.281 -21.606 1.00 57.59 100 GLY A CA 1
ATOM 773 C C . GLY A 1 100 ? 1.134 -7.451 -22.862 1.00 57.59 100 GLY A C 1
ATOM 774 O O . GLY A 1 100 ? 0.423 -7.951 -23.734 1.00 57.59 100 GLY A O 1
ATOM 775 N N . GLY A 1 101 ? 1.605 -6.201 -22.919 1.00 46.56 101 GLY A N 1
ATOM 776 C CA . GLY A 1 101 ? 1.370 -5.246 -24.010 1.00 46.56 101 GLY A CA 1
ATOM 777 C C . GLY A 1 101 ? 2.556 -5.056 -24.943 1.00 46.56 101 GLY A C 1
ATOM 778 O O . GLY A 1 101 ? 3.701 -5.314 -24.511 1.00 46.56 101 GLY A O 1
#

Nearest PDB structures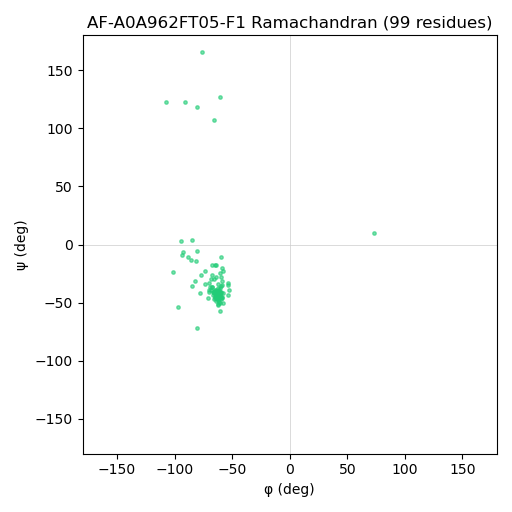 (foldseek):
  2n2n-assembly1_A  TM=3.841E-01  e=8.200E+00  Homo sapiens
  3gi7-assembly1_A  TM=4.155E-01  e=9.103E+00  Pseudomonas putida KT2440

Radius of gyration: 15.91 Å; Cα contacts (8 Å, |Δi|>4): 103; chains: 1; bounding box: 34×19×51 Å

Foldseek 3Di:
DVVVVVVVLLVVLLVLLQCQLVVLLVVCVVVVLAPPPPPDPLNVVLCCCSPVVLVVQLVVLSVQLVCLVVDPDPCNVVSSNSSRVRSNVSSVVSSVVSNVD

Mean predicted aligned error: 6.09 Å

Solvent-accessible surface area (backbone atoms only — not comparable to full-atom values): 5278 Å² total; per-residue (Å²): 115,75,64,59,56,53,50,50,52,47,53,51,36,40,55,55,12,64,48,39,15,49,49,49,48,52,48,32,50,74,70,62,70,38,66,82,54,91,82,44,69,65,44,54,51,49,50,41,48,25,52,66,52,30,50,60,50,23,51,55,22,42,59,56,21,55,48,34,82,75,42,89,55,84,63,24,59,57,28,49,43,28,10,38,52,48,17,43,52,51,38,51,51,53,53,53,57,68,62,78,104